Protein AF-A0A9P8JY60-F1 (afdb_monomer)

Sequence (123 aa):
MRSTSHQSMDIESQDVKAPVDKQNISAFKNLGLLDRFLALWIILAMAIGILLGNFVPETGPALEKGQFVHVSIPVAIGLLIMMYPILCKVKYETLHLAFKEKKLWVQIGFSIVMNWIVAPFLM

Structure (mmCIF, N/CA/C/O backbone):
data_AF-A0A9P8JY60-F1
#
_entry.id   AF-A0A9P8JY60-F1
#
loop_
_atom_site.group_PDB
_atom_site.id
_atom_site.type_symbol
_atom_site.label_atom_id
_atom_site.label_alt_id
_atom_site.label_comp_id
_atom_site.label_asym_id
_atom_site.label_entity_id
_atom_site.label_seq_id
_atom_site.pdbx_PDB_ins_code
_atom_site.Cartn_x
_atom_site.Cartn_y
_atom_site.Cartn_z
_atom_site.occupancy
_atom_site.B_iso_or_equiv
_atom_site.auth_seq_id
_atom_site.auth_comp_id
_atom_site.auth_asym_id
_atom_site.auth_atom_id
_atom_site.pdbx_PDB_model_num
ATOM 1 N N . MET A 1 1 ? -35.226 20.621 63.619 1.00 42.72 1 MET A N 1
ATOM 2 C CA . MET A 1 1 ? -34.834 20.515 62.193 1.00 42.72 1 MET A CA 1
ATOM 3 C C . MET A 1 1 ? -33.623 21.425 62.003 1.00 42.72 1 MET A C 1
ATOM 5 O O . MET A 1 1 ? -33.806 22.625 61.996 1.00 42.72 1 MET A O 1
ATOM 9 N N . ARG A 1 2 ? -32.373 21.011 62.249 1.00 42.34 2 ARG A N 1
ATOM 10 C CA . ARG A 1 2 ? -31.462 20.175 61.434 1.00 42.34 2 ARG A CA 1
ATOM 11 C C . ARG A 1 2 ? -31.338 20.615 59.965 1.00 42.34 2 ARG A C 1
ATOM 13 O O . ARG A 1 2 ? -32.029 20.061 59.125 1.00 42.34 2 ARG A O 1
ATOM 20 N N . SER A 1 3 ? -30.453 21.586 59.723 1.00 45.41 3 SER A N 1
ATOM 21 C CA . SER A 1 3 ? -29.412 21.618 58.670 1.00 45.41 3 SER A CA 1
ATOM 22 C C . SER A 1 3 ? -28.556 22.882 58.953 1.00 45.41 3 SER A C 1
ATOM 24 O O . SER A 1 3 ? -29.132 23.959 58.991 1.00 45.41 3 SER A O 1
ATOM 26 N N . THR A 1 4 ? -27.285 22.895 59.399 1.00 48.66 4 THR A N 1
ATOM 27 C CA . THR A 1 4 ? -26.023 22.493 58.721 1.00 48.66 4 THR A CA 1
ATOM 28 C C . THR A 1 4 ? -26.101 22.770 57.216 1.00 48.66 4 THR A C 1
ATOM 30 O O . THR A 1 4 ? -27.004 22.262 56.568 1.00 48.66 4 THR A O 1
ATOM 33 N N . SER A 1 5 ? -25.254 23.574 56.575 1.00 47.47 5 SER A N 1
ATOM 34 C CA . SER A 1 5 ? -23.788 23.591 56.632 1.00 47.47 5 SER A CA 1
ATOM 35 C C . SER A 1 5 ? -23.267 24.551 55.550 1.00 47.47 5 SER A C 1
ATOM 37 O O . SER A 1 5 ? -23.857 24.584 54.476 1.00 47.47 5 SER A O 1
ATOM 39 N N . HIS A 1 6 ? -22.112 25.178 55.811 1.00 48.56 6 HIS A N 1
ATOM 40 C CA . HIS A 1 6 ? -21.094 25.600 54.831 1.00 48.56 6 HIS A CA 1
ATOM 41 C C . HIS A 1 6 ? -21.484 26.716 53.840 1.00 48.56 6 HIS A C 1
ATOM 43 O O . HIS A 1 6 ? -22.294 26.530 52.945 1.00 48.56 6 HIS A O 1
ATOM 49 N N . GLN A 1 7 ? -21.022 27.957 54.014 1.00 51.16 7 GLN A N 1
ATOM 50 C CA . GLN A 1 7 ? -19.631 28.423 53.876 1.00 51.16 7 GLN A CA 1
ATOM 51 C C . GLN A 1 7 ? -19.041 28.123 52.499 1.00 51.16 7 GLN A C 1
ATOM 53 O O . GLN A 1 7 ? -18.883 26.959 52.147 1.00 51.16 7 GLN A O 1
ATOM 58 N N . SER A 1 8 ? -18.646 29.225 51.845 1.00 49.47 8 SER A N 1
ATOM 59 C CA . SER A 1 8 ? -17.717 29.344 50.718 1.00 49.47 8 SER A CA 1
ATOM 60 C C . SER A 1 8 ? -18.065 28.509 49.499 1.00 49.47 8 SER A C 1
ATOM 62 O O . SER A 1 8 ? -17.984 27.291 49.544 1.00 49.47 8 SER A O 1
ATOM 64 N N . MET A 1 9 ? -18.346 29.184 48.393 1.00 51.34 9 MET A N 1
ATOM 65 C CA . MET A 1 9 ? -17.529 29.018 47.194 1.00 51.34 9 MET A CA 1
ATOM 66 C C . MET A 1 9 ? -17.969 30.081 46.193 1.00 51.34 9 MET A C 1
ATOM 68 O O . MET A 1 9 ? -18.989 29.965 45.524 1.00 51.34 9 MET A O 1
ATOM 72 N N . ASP A 1 10 ? -17.212 31.173 46.208 1.00 50.59 10 ASP A N 1
ATOM 73 C CA . ASP A 1 10 ? -16.559 31.636 44.995 1.00 50.59 10 ASP A CA 1
ATOM 74 C C . ASP A 1 10 ? -17.509 31.933 43.834 1.00 50.59 10 ASP A C 1
ATOM 76 O O . ASP A 1 10 ? -17.717 31.155 42.905 1.00 50.59 10 ASP A O 1
ATOM 80 N N . ILE A 1 11 ? -17.990 33.175 43.861 1.00 52.00 11 ILE A N 1
ATOM 81 C CA . ILE A 1 11 ? -18.288 33.964 42.665 1.00 52.00 11 ILE A CA 1
ATOM 82 C C . ILE A 1 11 ? -16.931 34.238 41.978 1.00 52.00 11 ILE A C 1
ATOM 84 O O . ILE A 1 11 ? -16.453 35.362 41.910 1.00 52.00 11 ILE A O 1
ATOM 88 N N . GLU A 1 12 ? -16.249 33.174 41.565 1.00 52.06 12 GLU A N 1
ATOM 89 C CA . GLU A 1 12 ? -14.988 33.185 40.840 1.00 52.06 12 GLU A CA 1
ATOM 90 C C . GLU A 1 12 ? -15.337 32.755 39.420 1.00 52.06 12 GLU A C 1
ATOM 92 O O . GLU A 1 12 ? -15.562 31.582 39.125 1.00 52.06 12 GLU A O 1
ATOM 97 N N . SER A 1 13 ? -15.422 33.759 38.553 1.00 55.41 13 SER A N 1
ATOM 98 C CA . SER A 1 13 ? -14.914 33.648 37.194 1.00 55.41 13 SER A CA 1
ATOM 99 C C . SER A 1 13 ? -15.396 32.422 36.412 1.00 55.41 13 SER A C 1
ATOM 101 O O . SER A 1 13 ? -14.593 31.618 35.941 1.00 55.41 13 SER A O 1
ATOM 103 N N . GLN A 1 14 ? -16.698 32.341 36.119 1.00 48.56 14 GLN A N 1
ATOM 104 C CA . GLN A 1 14 ? -17.088 31.801 34.811 1.00 48.56 14 GLN A CA 1
ATOM 105 C C . GLN A 1 14 ? -16.745 32.846 33.746 1.00 48.56 14 GLN A C 1
ATOM 107 O O . GLN A 1 14 ? -17.602 33.492 33.148 1.00 48.56 14 GLN A O 1
ATOM 112 N N . ASP A 1 15 ? -15.433 33.006 33.554 1.00 50.19 15 ASP A N 1
ATOM 113 C CA . ASP A 1 15 ? -14.830 33.298 32.268 1.00 50.19 15 ASP A CA 1
ATOM 114 C C . ASP A 1 15 ? -15.517 32.358 31.282 1.00 50.19 15 ASP A C 1
ATOM 116 O O . ASP A 1 15 ? -15.333 31.137 31.308 1.00 50.19 15 ASP A O 1
ATOM 120 N N . VAL A 1 16 ? -16.422 32.928 30.490 1.00 54.78 16 VAL A N 1
ATOM 121 C CA . VAL A 1 16 ? -17.014 32.285 29.326 1.00 54.78 16 VAL A CA 1
ATOM 122 C C . VAL A 1 16 ? -15.860 32.082 28.354 1.00 54.78 16 VAL A C 1
ATOM 124 O O . VAL A 1 16 ? -15.664 32.835 27.402 1.00 54.78 16 VAL A O 1
ATOM 127 N N . LYS A 1 17 ? -15.039 31.070 28.635 1.00 54.12 17 LYS A N 1
ATOM 128 C CA . LYS A 1 17 ? -13.972 30.629 27.766 1.00 54.12 17 LYS A CA 1
ATOM 129 C C . LYS A 1 17 ? -14.658 29.943 26.606 1.00 54.12 17 LYS A C 1
ATOM 131 O O . LYS A 1 17 ? -15.020 28.767 26.669 1.00 54.12 17 LYS A O 1
ATOM 136 N N . ALA A 1 18 ? -14.910 30.747 25.579 1.00 60.91 18 ALA A N 1
ATOM 137 C CA . ALA A 1 18 ? -15.376 30.302 24.285 1.00 60.91 18 ALA A CA 1
ATOM 138 C C . ALA A 1 18 ? -14.607 29.034 23.871 1.00 60.91 18 ALA A C 1
ATOM 140 O O . ALA A 1 18 ? -13.406 28.919 24.153 1.00 60.91 18 ALA A O 1
ATOM 141 N N . PRO A 1 19 ? -15.285 28.062 23.241 1.00 55.06 19 PRO A N 1
ATOM 142 C CA . PRO A 1 19 ? -14.656 26.822 22.833 1.00 55.06 19 PRO A CA 1
ATOM 143 C C . PRO A 1 19 ? -13.432 27.144 21.981 1.00 55.06 19 PRO A C 1
ATOM 145 O O . PRO A 1 19 ? -13.523 27.872 20.996 1.00 55.06 19 PRO A O 1
ATOM 148 N N . VAL A 1 20 ? -12.301 26.607 22.439 1.00 53.47 20 VAL A N 1
ATOM 149 C CA . VAL A 1 20 ? -10.997 26.553 21.782 1.00 53.47 20 VAL A CA 1
ATOM 150 C C . VAL A 1 20 ? -11.178 26.568 20.269 1.00 53.47 20 VAL A C 1
ATOM 152 O O . VAL A 1 20 ? -11.696 25.605 19.698 1.00 53.47 20 VAL A O 1
ATOM 155 N N . ASP A 1 21 ? -10.767 27.682 19.657 1.00 51.69 21 ASP A N 1
ATOM 156 C CA . ASP A 1 21 ? -10.629 27.837 18.215 1.00 51.69 21 ASP A CA 1
ATOM 157 C C . ASP A 1 21 ? -9.904 26.595 17.696 1.00 51.69 21 ASP A C 1
ATOM 159 O O . ASP A 1 21 ? -8.731 26.344 18.007 1.00 51.69 21 ASP A O 1
ATOM 163 N N . LYS A 1 22 ? -10.672 25.738 17.012 1.00 57.34 22 LYS A N 1
ATOM 164 C CA . LYS A 1 22 ? -10.163 24.553 16.341 1.00 57.34 22 LYS A CA 1
ATOM 165 C C . LYS A 1 22 ? -9.167 25.068 15.334 1.00 57.34 22 LYS A C 1
ATOM 167 O O . LYS A 1 22 ? -9.546 25.504 14.249 1.00 57.34 22 LYS A O 1
ATOM 172 N N . GLN A 1 23 ? -7.905 24.960 15.723 1.00 56.28 23 GLN A N 1
ATOM 173 C CA . GLN A 1 23 ? -6.762 25.166 14.874 1.00 56.28 23 GLN A CA 1
ATOM 174 C C . GLN A 1 23 ? -7.001 24.458 13.543 1.00 56.28 23 GLN A C 1
ATOM 176 O O . GLN A 1 23 ? -6.767 23.260 13.389 1.00 56.28 23 GLN A O 1
ATOM 181 N N . ASN A 1 24 ? -7.457 25.226 12.559 1.00 52.34 24 ASN A N 1
ATOM 182 C CA . ASN A 1 24 ? -7.334 24.885 11.160 1.00 52.34 24 ASN A CA 1
ATOM 183 C C . ASN A 1 24 ? -5.850 25.073 10.834 1.00 52.34 24 ASN A C 1
ATOM 185 O O . ASN A 1 24 ? -5.461 25.997 10.120 1.00 52.34 24 ASN A O 1
ATOM 189 N N . ILE A 1 25 ? -4.991 24.214 11.398 1.00 57.28 25 ILE A N 1
ATOM 190 C CA . ILE A 1 25 ? -3.666 24.000 10.834 1.00 57.28 25 ILE A CA 1
ATOM 191 C C . ILE A 1 25 ? -3.970 23.387 9.483 1.00 57.28 25 ILE A C 1
ATOM 193 O O . ILE A 1 25 ? -4.268 22.201 9.375 1.00 57.28 25 ILE A O 1
ATOM 197 N N . SER A 1 26 ? -3.991 24.257 8.478 1.00 54.69 26 SER A N 1
ATOM 198 C CA . SER A 1 26 ? -4.084 23.922 7.072 1.00 54.69 26 SER A CA 1
ATOM 199 C C . SER A 1 26 ? -3.242 22.673 6.834 1.00 54.69 26 SER A C 1
ATOM 201 O O . SER A 1 26 ? -2.012 22.738 6.884 1.00 54.69 26 SER A O 1
ATOM 203 N N . ALA A 1 27 ? -3.905 21.526 6.649 1.00 58.72 27 ALA A N 1
ATOM 204 C CA . ALA A 1 27 ? -3.237 20.249 6.417 1.00 58.72 27 ALA A CA 1
ATOM 205 C C . ALA A 1 27 ? -2.251 20.387 5.245 1.00 58.72 27 ALA A C 1
ATOM 207 O O . ALA A 1 27 ? -1.164 19.833 5.275 1.00 58.72 27 ALA A O 1
ATOM 208 N N . PHE A 1 28 ? -2.565 21.274 4.298 1.00 56.22 28 PHE A N 1
ATOM 209 C CA . PHE A 1 28 ? -1.738 21.648 3.157 1.00 56.22 28 PHE A CA 1
ATOM 210 C C . PHE A 1 28 ? -0.429 22.386 3.476 1.00 56.22 28 PHE A C 1
ATOM 212 O O . PHE A 1 28 ? 0.457 22.407 2.625 1.00 56.22 28 PHE A O 1
ATOM 219 N N . LYS A 1 29 ? -0.262 22.993 4.661 1.00 54.38 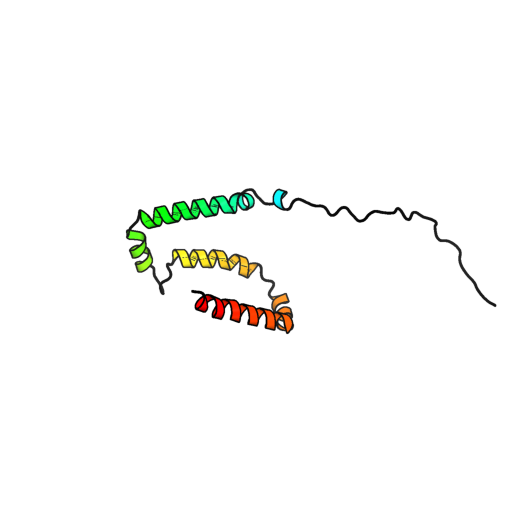29 LYS A N 1
ATOM 220 C CA . LYS A 1 29 ? 0.961 23.743 5.017 1.00 54.38 29 LYS A CA 1
ATOM 221 C C . LYS A 1 29 ? 2.063 22.860 5.624 1.00 54.38 29 LYS A C 1
ATOM 223 O O . LYS A 1 29 ? 3.208 23.295 5.671 1.00 54.38 29 LYS A O 1
ATOM 228 N N . ASN A 1 30 ? 1.733 21.637 6.053 1.00 56.81 30 ASN A N 1
ATOM 229 C CA . ASN A 1 30 ? 2.687 20.646 6.577 1.00 56.81 30 ASN A CA 1
ATOM 230 C C . ASN A 1 30 ? 2.936 19.460 5.627 1.00 56.81 30 ASN A C 1
ATOM 232 O O . ASN A 1 30 ? 3.734 18.580 5.946 1.00 56.81 30 ASN A O 1
ATOM 236 N N . LEU A 1 31 ? 2.290 19.423 4.459 1.00 58.88 31 LEU A N 1
ATOM 237 C CA . LEU A 1 31 ? 2.586 18.423 3.436 1.00 58.88 31 LEU A CA 1
ATOM 238 C C . LEU A 1 31 ? 3.871 18.844 2.719 1.00 58.88 31 LEU A C 1
ATOM 240 O O . LEU A 1 31 ? 3.949 19.927 2.133 1.00 58.88 31 LEU A O 1
ATOM 244 N N . GLY A 1 32 ? 4.910 18.010 2.823 1.00 69.56 32 GLY A N 1
ATOM 245 C CA . GLY A 1 32 ? 6.185 18.238 2.147 1.00 69.56 32 GLY A CA 1
ATOM 246 C C . GLY A 1 32 ? 5.970 18.478 0.652 1.00 69.56 32 GLY A C 1
ATOM 247 O O . GLY A 1 32 ? 5.032 17.947 0.063 1.00 69.56 32 GLY A O 1
ATOM 248 N N . LEU A 1 33 ? 6.839 19.273 0.022 1.00 72.56 33 LEU A N 1
ATOM 249 C CA . LEU A 1 33 ? 6.718 19.651 -1.396 1.00 72.56 33 LEU A CA 1
ATOM 250 C C . LEU A 1 33 ? 6.464 18.439 -2.314 1.00 72.56 33 LEU A C 1
ATOM 252 O O . LEU A 1 33 ? 5.733 18.556 -3.290 1.00 72.56 33 LEU A O 1
ATOM 256 N N . LEU A 1 34 ? 7.006 17.270 -1.963 1.00 74.31 34 LEU A N 1
ATOM 257 C CA . LEU A 1 34 ? 6.813 16.016 -2.687 1.00 74.31 34 LEU A CA 1
ATOM 258 C C . LEU A 1 34 ? 5.353 15.540 -2.681 1.00 74.31 34 LEU A C 1
ATOM 260 O O . LEU A 1 34 ? 4.874 15.103 -3.718 1.00 74.31 34 LEU A O 1
ATOM 264 N N . ASP A 1 35 ? 4.648 15.660 -1.554 1.00 79.44 35 ASP A N 1
ATOM 265 C CA . ASP A 1 35 ? 3.231 15.297 -1.427 1.00 79.44 35 ASP A CA 1
ATOM 266 C C . ASP A 1 35 ? 2.343 16.283 -2.205 1.00 79.44 35 ASP A C 1
ATOM 268 O O . ASP A 1 35 ? 1.456 15.889 -2.960 1.00 79.44 35 ASP A O 1
ATOM 272 N N . ARG A 1 36 ? 2.685 17.578 -2.159 1.00 81.56 36 ARG A N 1
ATOM 273 C CA . ARG A 1 36 ? 1.972 18.615 -2.919 1.00 81.56 36 ARG A CA 1
ATOM 274 C C . ARG A 1 36 ? 2.137 18.481 -4.435 1.00 81.56 36 ARG A C 1
ATOM 276 O O . ARG A 1 36 ? 1.201 18.765 -5.176 1.00 81.56 36 ARG A O 1
ATOM 283 N N . PHE A 1 37 ? 3.316 18.076 -4.906 1.00 88.25 37 PHE A N 1
ATOM 284 C CA . PHE A 1 37 ? 3.587 17.858 -6.332 1.00 88.25 37 PHE A CA 1
ATOM 285 C C . PHE A 1 37 ? 3.374 16.400 -6.772 1.00 88.25 37 PHE A C 1
ATOM 287 O O . PHE A 1 37 ? 3.630 16.082 -7.932 1.00 88.25 37 PHE A O 1
ATOM 294 N N . LEU A 1 38 ? 2.879 15.519 -5.897 1.00 88.25 38 LEU A N 1
ATOM 295 C CA . LEU A 1 38 ? 2.791 14.074 -6.132 1.00 88.25 38 LEU A CA 1
ATOM 296 C C . LEU A 1 38 ? 1.996 13.734 -7.397 1.00 88.25 38 LEU A C 1
ATOM 298 O O . LEU A 1 38 ? 2.448 12.936 -8.212 1.00 88.25 38 LEU A O 1
ATOM 302 N N . ALA A 1 39 ? 0.866 14.409 -7.621 1.00 90.19 39 ALA A N 1
ATOM 303 C CA . ALA A 1 39 ? 0.066 14.224 -8.831 1.00 90.19 39 ALA A CA 1
ATOM 304 C C . ALA A 1 39 ? 0.840 14.587 -10.114 1.00 90.19 39 ALA A C 1
ATOM 306 O O . ALA A 1 39 ? 0.800 13.841 -11.091 1.00 90.19 39 ALA A O 1
ATOM 307 N N . LEU A 1 40 ? 1.591 15.695 -10.103 1.00 92.31 40 LEU A N 1
ATOM 308 C CA . LEU A 1 40 ? 2.402 16.118 -11.248 1.00 92.31 40 LEU A CA 1
ATOM 309 C C . LEU A 1 40 ? 3.537 15.122 -11.521 1.00 92.31 40 LEU A C 1
ATOM 311 O O . LEU A 1 40 ? 3.778 14.761 -12.67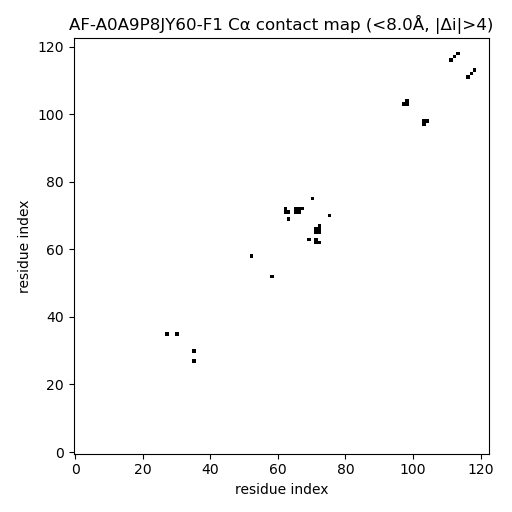1 1.00 92.31 40 LEU A O 1
ATOM 315 N N . TRP A 1 41 ? 4.193 14.639 -10.463 1.00 91.69 41 TRP A N 1
ATOM 316 C CA . TRP A 1 41 ? 5.233 13.614 -10.563 1.00 91.69 41 TRP A CA 1
ATOM 317 C C . TRP A 1 41 ? 4.695 12.284 -11.101 1.00 91.69 41 TRP A C 1
ATOM 319 O O . TRP A 1 41 ? 5.365 11.669 -11.926 1.00 91.69 41 TRP A O 1
ATOM 329 N N . ILE A 1 42 ? 3.488 11.859 -10.703 1.00 91.56 42 ILE A N 1
ATOM 330 C CA . ILE A 1 42 ? 2.846 10.649 -11.245 1.00 91.56 42 ILE A CA 1
ATOM 331 C C . ILE A 1 42 ? 2.599 10.799 -12.748 1.00 91.56 42 ILE A C 1
ATOM 333 O O . ILE A 1 42 ? 2.947 9.900 -13.508 1.00 91.56 42 ILE A O 1
ATOM 337 N N . ILE A 1 43 ? 2.039 11.930 -13.189 1.00 94.69 43 ILE A N 1
ATOM 338 C CA . ILE A 1 43 ? 1.765 12.177 -14.614 1.00 94.69 43 ILE A CA 1
ATOM 339 C C . ILE A 1 43 ? 3.068 12.180 -15.416 1.00 94.69 43 ILE A C 1
ATOM 341 O O . ILE A 1 43 ? 3.145 11.558 -16.475 1.00 94.69 43 ILE A O 1
ATOM 345 N N . LEU A 1 44 ? 4.109 12.834 -14.896 1.00 95.00 44 LEU A N 1
ATOM 346 C CA . LEU A 1 44 ? 5.419 12.868 -15.537 1.00 95.00 44 LEU A CA 1
ATOM 347 C C . LEU A 1 44 ? 6.037 11.464 -15.627 1.00 95.00 44 LEU A C 1
ATOM 349 O O . LEU A 1 44 ? 6.537 11.082 -16.683 1.00 95.00 44 LEU A O 1
ATOM 353 N N . ALA A 1 45 ? 5.953 10.671 -14.556 1.00 91.44 45 ALA A N 1
ATOM 354 C CA . ALA A 1 45 ? 6.430 9.291 -14.534 1.00 91.44 45 ALA A CA 1
ATOM 355 C C . ALA A 1 45 ? 5.650 8.387 -15.503 1.00 91.44 45 ALA A C 1
ATOM 357 O O . ALA A 1 45 ? 6.267 7.579 -16.193 1.00 91.44 45 ALA A O 1
ATOM 358 N N . MET A 1 46 ? 4.324 8.547 -15.610 1.00 92.69 46 MET A N 1
ATOM 359 C CA . MET A 1 46 ? 3.510 7.844 -16.609 1.00 92.69 46 MET A CA 1
ATOM 360 C C . MET A 1 46 ? 3.941 8.210 -18.028 1.00 92.69 46 MET A C 1
ATOM 362 O O . MET A 1 46 ? 4.178 7.318 -18.837 1.00 92.69 46 MET A O 1
ATOM 366 N N . ALA A 1 47 ? 4.089 9.504 -18.324 1.00 93.44 47 ALA A N 1
ATOM 367 C CA . ALA A 1 47 ? 4.506 9.970 -19.643 1.00 93.44 47 ALA A CA 1
ATOM 368 C C . ALA A 1 47 ? 5.876 9.399 -20.033 1.00 93.44 47 ALA A C 1
ATOM 370 O O . ALA A 1 47 ? 6.024 8.852 -21.124 1.00 93.44 47 ALA A O 1
ATOM 371 N N . ILE A 1 48 ? 6.852 9.457 -19.120 1.00 92.25 48 ILE A N 1
ATOM 372 C CA . ILE A 1 48 ? 8.193 8.893 -19.323 1.00 92.25 48 ILE A CA 1
ATOM 373 C C . ILE A 1 48 ? 8.132 7.369 -19.487 1.00 92.25 48 ILE A C 1
ATOM 375 O O . ILE A 1 48 ? 8.759 6.833 -20.398 1.00 92.25 48 ILE A O 1
ATOM 379 N N . GLY A 1 49 ? 7.369 6.667 -18.644 1.00 85.69 49 GLY A N 1
ATOM 380 C CA . GLY A 1 49 ? 7.224 5.211 -18.699 1.00 85.69 49 GLY A CA 1
ATOM 381 C C . GLY A 1 49 ? 6.603 4.722 -20.008 1.00 85.69 49 GLY A C 1
ATOM 382 O O . GLY A 1 49 ? 7.093 3.760 -20.593 1.00 85.69 49 GLY A O 1
ATOM 383 N N . ILE A 1 50 ? 5.582 5.421 -20.513 1.0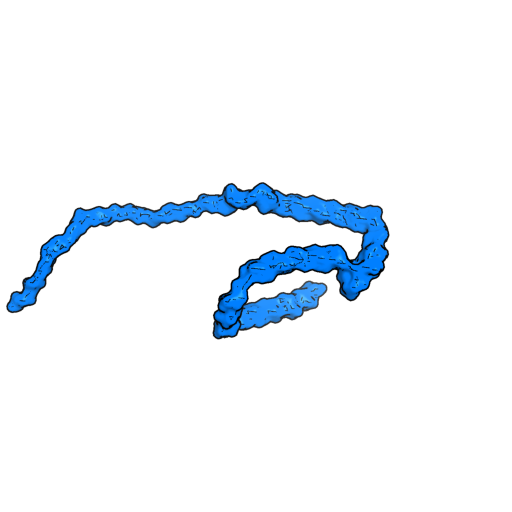0 85.81 50 ILE A N 1
ATOM 384 C CA . ILE A 1 50 ? 4.952 5.127 -21.808 1.00 85.81 50 ILE A CA 1
ATOM 385 C C . ILE A 1 50 ? 5.934 5.386 -22.955 1.00 85.81 50 ILE A C 1
ATOM 387 O O . ILE A 1 50 ? 6.051 4.558 -23.857 1.00 85.81 50 ILE A O 1
ATOM 391 N N . LEU A 1 51 ? 6.667 6.506 -22.916 1.00 87.31 51 LEU A N 1
ATOM 392 C CA . LEU A 1 51 ? 7.672 6.821 -23.934 1.00 87.31 51 LEU A CA 1
ATOM 393 C C . LEU A 1 51 ? 8.768 5.750 -23.973 1.00 87.31 51 LEU A C 1
ATOM 395 O O . LEU A 1 51 ? 9.079 5.235 -25.040 1.00 87.31 51 LEU A O 1
ATOM 399 N N . LEU A 1 52 ? 9.310 5.368 -22.816 1.00 81.69 52 LEU A N 1
ATOM 400 C CA . LEU A 1 52 ? 10.337 4.327 -22.711 1.00 81.69 52 LEU A CA 1
ATOM 401 C C . LEU A 1 52 ? 9.825 2.953 -23.158 1.00 81.69 52 LEU A C 1
ATOM 403 O O . LEU A 1 52 ? 10.537 2.247 -23.869 1.00 81.69 52 LEU A O 1
ATOM 407 N N . GLY A 1 53 ? 8.596 2.589 -22.783 1.00 74.94 53 GLY A N 1
ATOM 408 C CA . GLY A 1 53 ? 7.967 1.333 -23.198 1.00 74.94 53 GLY A CA 1
ATOM 409 C C . GLY A 1 53 ? 7.727 1.245 -24.707 1.00 74.94 53 GLY A C 1
ATOM 410 O O . GLY A 1 53 ? 7.863 0.172 -25.281 1.00 74.94 53 GLY A O 1
ATOM 411 N N . ASN A 1 54 ? 7.418 2.369 -25.362 1.00 74.94 54 ASN A N 1
ATOM 412 C CA . ASN A 1 54 ? 7.154 2.410 -26.803 1.00 74.94 54 ASN A CA 1
ATOM 413 C C . ASN A 1 54 ? 8.436 2.538 -27.652 1.00 74.94 54 ASN A C 1
ATOM 415 O O . ASN A 1 54 ? 8.533 1.948 -28.722 1.00 74.94 54 ASN A O 1
ATOM 419 N N . PHE A 1 55 ? 9.445 3.288 -27.190 1.00 73.12 55 PHE A N 1
ATOM 420 C CA . PHE A 1 55 ? 10.698 3.487 -27.938 1.00 73.12 55 PHE A CA 1
ATOM 421 C C . PHE A 1 55 ? 11.653 2.286 -27.885 1.00 73.12 55 PHE A C 1
ATOM 423 O O . PHE A 1 55 ? 12.518 2.163 -28.752 1.00 73.12 55 PHE A O 1
ATOM 430 N N . VAL A 1 56 ? 11.520 1.405 -26.889 1.00 67.56 56 VAL A N 1
ATOM 431 C CA . VAL A 1 56 ? 12.351 0.204 -26.747 1.00 67.56 56 VAL A CA 1
ATOM 432 C C . VAL A 1 56 ? 11.487 -1.038 -27.029 1.00 67.56 56 VAL A C 1
ATOM 434 O O . VAL A 1 56 ? 10.877 -1.575 -26.101 1.00 67.56 56 VAL A O 1
ATOM 437 N N . PRO A 1 57 ? 11.435 -1.534 -28.285 1.00 59.25 57 PRO A N 1
ATOM 438 C CA . PRO A 1 57 ? 10.663 -2.733 -28.651 1.00 59.25 57 PRO A CA 1
ATOM 439 C C . PRO A 1 57 ? 11.156 -4.011 -27.947 1.00 59.25 57 PRO A C 1
ATOM 441 O O . PRO A 1 57 ? 10.420 -4.985 -27.827 1.00 59.25 57 PRO A O 1
ATOM 444 N N . GLU A 1 58 ? 12.375 -3.981 -27.405 1.00 58.44 58 GLU A N 1
ATOM 445 C CA . GLU A 1 58 ? 12.975 -5.048 -26.594 1.00 58.44 58 GLU A CA 1
ATOM 446 C C . GLU A 1 58 ? 12.459 -5.095 -25.141 1.00 58.44 58 GLU A C 1
ATOM 448 O O . GLU A 1 58 ? 12.834 -5.989 -24.381 1.00 58.44 58 GLU A O 1
ATOM 453 N N . THR A 1 59 ? 11.583 -4.171 -24.723 1.00 56.69 59 THR A N 1
ATOM 454 C CA . THR A 1 59 ? 10.973 -4.219 -23.381 1.00 56.69 59 THR A CA 1
ATOM 455 C C . THR A 1 59 ? 10.099 -5.454 -23.200 1.00 56.69 59 THR A C 1
ATOM 457 O O . THR A 1 59 ? 10.181 -6.091 -22.156 1.00 56.69 59 THR A O 1
ATOM 460 N N . GLY A 1 60 ? 9.336 -5.857 -24.221 1.00 58.06 60 GLY A N 1
ATOM 461 C CA . GLY A 1 60 ? 8.544 -7.092 -24.204 1.00 58.06 60 GLY A CA 1
ATOM 462 C C . GLY A 1 60 ? 9.404 -8.352 -24.004 1.00 58.06 60 GLY A C 1
ATOM 463 O O . GLY A 1 60 ? 9.225 -9.033 -22.996 1.00 58.06 60 GLY A O 1
ATOM 464 N N . PRO A 1 61 ? 10.388 -8.633 -24.881 1.00 57.75 61 PRO A N 1
ATOM 465 C CA . PRO A 1 61 ? 11.279 -9.795 -24.768 1.00 57.75 61 PRO A CA 1
ATOM 466 C C . PRO A 1 61 ? 12.155 -9.821 -23.503 1.00 57.75 61 PRO A C 1
ATOM 468 O O . PRO A 1 61 ? 12.422 -10.892 -22.955 1.00 57.75 61 PRO A O 1
ATOM 471 N N . ALA A 1 62 ? 12.615 -8.662 -23.013 1.00 58.09 62 ALA A N 1
ATOM 472 C CA . ALA A 1 62 ? 13.377 -8.568 -21.764 1.00 58.09 62 ALA A CA 1
ATOM 473 C C . ALA A 1 62 ? 12.500 -8.825 -20.527 1.00 58.09 62 ALA A C 1
ATOM 475 O O . ALA A 1 62 ? 12.966 -9.417 -19.551 1.00 58.09 62 ALA A O 1
ATOM 476 N N . LEU A 1 63 ? 11.225 -8.425 -20.582 1.00 54.53 63 LEU A N 1
ATOM 477 C CA . LEU A 1 63 ? 10.226 -8.781 -19.582 1.00 54.53 63 LEU A CA 1
ATOM 478 C C . LEU A 1 63 ? 9.857 -10.269 -19.670 1.00 54.53 63 LEU A C 1
ATOM 480 O O . LEU A 1 63 ? 9.746 -10.885 -18.616 1.00 54.53 63 LEU A O 1
ATOM 484 N N . GLU A 1 64 ? 9.737 -10.859 -20.866 1.00 55.81 64 GLU A N 1
ATOM 485 C CA . GLU A 1 64 ? 9.460 -12.294 -21.066 1.00 55.81 64 GLU A CA 1
ATOM 486 C C . GLU A 1 64 ? 10.611 -13.204 -20.611 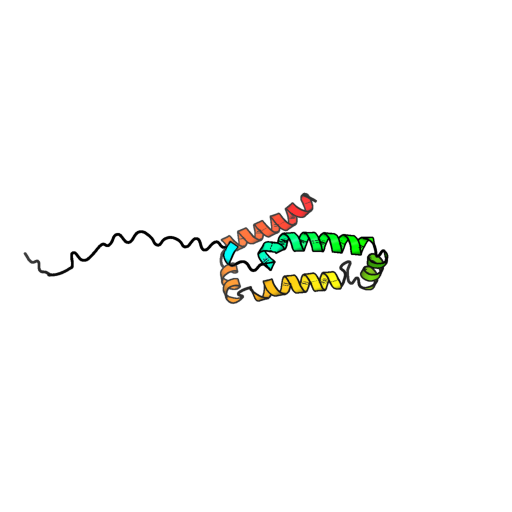1.00 55.81 64 GLU A C 1
ATOM 488 O O . GLU A 1 64 ? 10.374 -14.218 -19.960 1.00 55.81 64 GLU A O 1
ATOM 493 N N . LYS A 1 65 ? 11.878 -12.837 -20.850 1.00 56.09 65 LYS A N 1
ATOM 494 C CA . LYS A 1 65 ? 13.029 -13.607 -20.329 1.00 56.09 65 LYS A CA 1
ATOM 495 C C . LYS A 1 65 ? 13.116 -13.605 -18.798 1.00 56.09 65 LYS A C 1
ATOM 497 O O . LYS A 1 65 ? 13.738 -14.497 -18.226 1.00 56.09 65 LYS A O 1
ATOM 502 N N . GLY A 1 66 ? 12.507 -12.615 -18.144 1.00 53.16 66 GLY A N 1
ATOM 503 C CA . GLY A 1 66 ? 12.370 -12.507 -16.691 1.00 53.16 66 GLY A CA 1
ATOM 504 C C . GLY A 1 66 ? 10.947 -12.758 -16.181 1.00 53.16 66 GLY A C 1
ATOM 505 O O . GLY A 1 66 ? 10.644 -12.373 -15.052 1.00 53.16 66 GLY A O 1
ATOM 506 N N . GLN A 1 67 ? 10.054 -13.342 -16.987 1.00 49.00 67 GLN A N 1
ATOM 507 C CA . GLN A 1 67 ? 8.694 -13.666 -16.563 1.00 49.00 67 GLN A CA 1
ATOM 508 C C . GLN A 1 67 ? 8.707 -14.966 -15.764 1.00 49.00 67 GLN A C 1
ATOM 510 O O . GLN A 1 67 ? 8.751 -16.067 -16.306 1.00 49.00 67 GLN A O 1
ATOM 515 N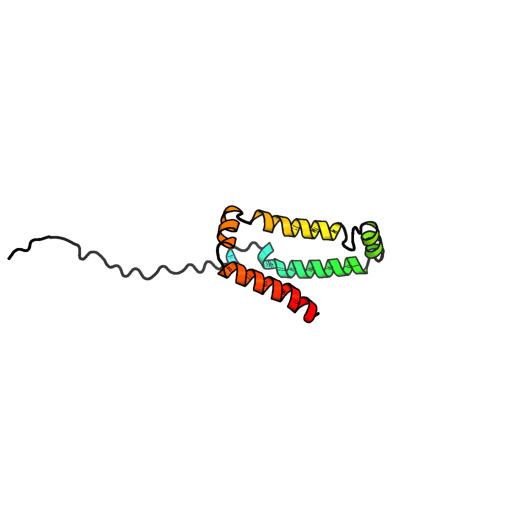 N . PHE A 1 68 ? 8.587 -14.836 -14.449 1.00 52.25 68 PHE A N 1
ATOM 516 C CA . PHE A 1 68 ? 8.028 -15.901 -13.632 1.00 52.25 68 PHE A CA 1
ATOM 517 C C . PHE A 1 68 ? 6.523 -15.633 -13.534 1.00 52.25 68 PHE A C 1
ATOM 519 O O . PHE A 1 68 ? 6.096 -14.701 -12.861 1.00 52.25 68 PHE A O 1
ATOM 526 N N . VAL A 1 69 ? 5.714 -16.441 -14.230 1.00 54.72 69 VAL A N 1
ATOM 527 C CA . VAL A 1 69 ? 4.237 -16.416 -14.149 1.00 54.72 69 VAL A CA 1
ATOM 528 C C . VAL A 1 69 ? 3.611 -15.098 -14.648 1.00 54.72 69 VAL A C 1
ATOM 530 O O . VAL A 1 69 ? 2.891 -14.428 -13.917 1.00 54.72 69 VAL A O 1
ATOM 533 N N . HIS A 1 70 ? 3.880 -14.704 -15.899 1.00 60.56 70 HIS A N 1
ATOM 534 C CA . HIS A 1 70 ? 3.264 -13.542 -16.580 1.00 60.56 70 HIS A CA 1
ATOM 535 C C . HIS A 1 70 ? 3.472 -12.155 -15.928 1.00 60.56 70 HIS A C 1
ATOM 537 O O . HIS A 1 70 ? 3.052 -11.149 -16.498 1.00 60.56 70 HIS A O 1
ATOM 543 N N . VAL A 1 71 ? 4.163 -12.070 -14.787 1.00 70.75 71 VAL A N 1
ATOM 544 C CA . VAL A 1 71 ? 4.509 -10.821 -14.097 1.00 70.75 71 VAL A CA 1
ATOM 545 C C . VAL A 1 71 ? 6.018 -10.626 -14.148 1.00 70.75 71 VAL A C 1
ATOM 547 O O . VAL A 1 71 ? 6.803 -11.513 -13.817 1.00 70.75 71 VAL A O 1
ATOM 550 N N . SER A 1 72 ? 6.443 -9.446 -14.580 1.00 73.88 72 SER A N 1
ATOM 551 C CA . SER A 1 72 ? 7.857 -9.125 -14.734 1.00 73.88 72 SER A CA 1
ATOM 552 C C . SER A 1 72 ? 8.530 -8.869 -13.390 1.00 73.88 72 SER A C 1
ATOM 554 O O . SER A 1 72 ? 7.984 -8.148 -12.553 1.00 73.88 72 SER A O 1
ATOM 556 N N . ILE A 1 73 ? 9.757 -9.372 -13.213 1.00 81.88 73 ILE A N 1
ATOM 557 C CA . ILE A 1 73 ? 10.560 -9.172 -11.990 1.00 81.88 73 ILE A CA 1
ATOM 558 C C . ILE A 1 73 ? 10.601 -7.697 -11.528 1.00 81.88 73 ILE A C 1
ATOM 560 O O . ILE A 1 73 ? 10.345 -7.458 -10.348 1.00 81.88 73 ILE A O 1
ATOM 564 N N . PRO A 1 74 ? 10.825 -6.686 -12.397 1.00 80.56 74 PRO A N 1
ATOM 565 C CA . PRO A 1 74 ? 10.819 -5.283 -11.967 1.00 80.56 74 PRO A CA 1
ATOM 566 C C . PRO A 1 74 ? 9.475 -4.822 -11.386 1.00 80.56 74 PRO A C 1
ATOM 568 O O . PRO A 1 74 ? 9.445 -4.100 -10.390 1.00 80.56 74 PRO A O 1
ATOM 571 N N . VAL A 1 75 ? 8.361 -5.275 -11.971 1.00 83.12 75 VAL A N 1
ATOM 572 C CA . VAL A 1 75 ? 7.006 -4.957 -11.496 1.00 83.12 75 VAL A CA 1
ATOM 573 C C . VAL A 1 75 ? 6.744 -5.636 -10.156 1.00 83.12 75 VAL A C 1
ATOM 575 O O . VAL A 1 75 ? 6.238 -4.997 -9.236 1.00 83.12 75 VAL A O 1
ATOM 578 N N . ALA A 1 76 ? 7.143 -6.902 -10.013 1.00 84.81 76 ALA A N 1
ATOM 579 C CA . ALA A 1 76 ? 7.014 -7.641 -8.761 1.00 84.81 76 ALA A CA 1
ATOM 580 C C . ALA A 1 76 ? 7.789 -6.966 -7.614 1.00 84.81 76 ALA A C 1
ATOM 582 O O . ALA A 1 76 ? 7.246 -6.802 -6.522 1.00 84.81 76 ALA A O 1
ATOM 583 N N . ILE A 1 77 ? 9.020 -6.507 -7.867 1.00 88.75 77 ILE A N 1
ATOM 584 C CA . ILE A 1 77 ? 9.817 -5.753 -6.886 1.00 88.75 77 ILE A CA 1
ATOM 585 C C . ILE A 1 77 ? 9.145 -4.415 -6.554 1.00 88.75 77 ILE A C 1
ATOM 587 O O . ILE A 1 77 ? 9.038 -4.065 -5.381 1.00 88.75 77 ILE A O 1
ATOM 591 N N . GLY A 1 78 ? 8.647 -3.688 -7.560 1.00 88.19 78 GLY A N 1
ATOM 592 C CA . GLY A 1 78 ? 7.910 -2.438 -7.353 1.00 88.19 78 GLY A CA 1
ATOM 593 C C . GLY A 1 78 ? 6.675 -2.623 -6.467 1.00 88.19 78 GLY A C 1
ATOM 594 O O . GLY A 1 78 ? 6.468 -1.861 -5.521 1.00 88.19 78 GLY A O 1
ATOM 595 N N . LEU A 1 79 ? 5.893 -3.678 -6.713 1.00 88.81 79 LEU A N 1
ATOM 596 C CA . LEU A 1 79 ? 4.733 -4.029 -5.894 1.00 88.81 79 LEU A CA 1
ATOM 597 C C . LEU A 1 79 ? 5.143 -4.416 -4.469 1.00 88.81 79 LEU A C 1
ATOM 599 O O . LEU A 1 79 ? 4.519 -3.965 -3.510 1.00 88.81 79 LEU A O 1
ATOM 603 N N . LEU A 1 80 ? 6.203 -5.213 -4.316 1.00 90.44 80 LEU A N 1
ATOM 604 C CA . LEU A 1 80 ? 6.716 -5.617 -3.009 1.00 90.44 80 LEU A CA 1
ATOM 605 C C . LEU A 1 80 ? 7.159 -4.403 -2.185 1.00 90.44 80 LEU A C 1
ATOM 607 O O . LEU A 1 80 ? 6.770 -4.285 -1.023 1.00 90.44 80 LEU A O 1
ATOM 611 N N . ILE A 1 81 ? 7.900 -3.471 -2.794 1.00 93.31 81 ILE A N 1
ATOM 612 C CA . ILE A 1 81 ? 8.333 -2.218 -2.156 1.00 93.31 81 ILE A CA 1
ATOM 613 C C . ILE A 1 81 ? 7.133 -1.352 -1.759 1.00 93.31 81 ILE A C 1
ATOM 615 O O . ILE A 1 81 ? 7.190 -0.699 -0.724 1.00 93.31 81 ILE A O 1
ATOM 619 N N . MET A 1 82 ? 6.043 -1.353 -2.531 1.00 88.56 82 MET A N 1
ATOM 620 C CA . MET A 1 82 ? 4.818 -0.611 -2.200 1.00 88.56 82 MET A CA 1
ATOM 621 C C . MET A 1 82 ? 3.984 -1.278 -1.101 1.00 88.56 82 MET A C 1
ATOM 623 O O . MET A 1 82 ? 3.393 -0.594 -0.267 1.00 88.56 82 MET A O 1
ATOM 627 N N . MET A 1 83 ? 3.938 -2.609 -1.068 1.00 89.94 83 MET A N 1
ATOM 628 C CA . MET A 1 83 ? 3.152 -3.356 -0.085 1.00 89.94 83 MET A CA 1
ATOM 629 C C . MET A 1 83 ? 3.838 -3.398 1.288 1.00 89.94 83 MET A C 1
ATOM 631 O O . MET A 1 83 ? 3.179 -3.240 2.318 1.00 89.94 83 MET A O 1
ATOM 635 N N . TYR A 1 84 ? 5.164 -3.563 1.317 1.00 92.44 84 TYR A N 1
ATOM 636 C CA . TYR A 1 84 ? 5.966 -3.608 2.542 1.00 92.44 84 TYR A CA 1
ATOM 637 C C . TYR A 1 84 ? 5.685 -2.461 3.542 1.00 92.44 84 TYR A C 1
ATOM 639 O O . TYR A 1 84 ? 5.424 -2.753 4.711 1.00 92.44 84 TYR A O 1
ATOM 647 N N . PRO A 1 85 ? 5.648 -1.168 3.147 1.00 87.56 85 PRO A N 1
ATOM 648 C CA . PRO A 1 85 ? 5.405 -0.069 4.079 1.00 87.56 85 PRO A CA 1
ATOM 649 C C . PRO A 1 85 ? 4.013 -0.124 4.712 1.00 87.56 85 PRO A C 1
ATOM 651 O O . PRO A 1 85 ? 3.857 0.287 5.861 1.00 87.56 85 PRO A O 1
ATOM 654 N N . ILE A 1 86 ? 3.008 -0.634 3.994 1.00 88.38 86 ILE A N 1
ATOM 655 C CA . ILE A 1 86 ? 1.647 -0.791 4.519 1.00 88.38 86 ILE A CA 1
ATOM 656 C C . ILE A 1 86 ? 1.626 -1.908 5.567 1.00 88.38 86 ILE A C 1
ATOM 658 O O . ILE A 1 86 ? 1.082 -1.716 6.654 1.00 88.38 86 ILE A O 1
ATOM 662 N N . LEU A 1 87 ? 2.282 -3.039 5.289 1.00 85.75 87 LEU A N 1
ATOM 663 C CA . LEU A 1 87 ? 2.364 -4.171 6.219 1.00 85.75 87 LEU A CA 1
ATOM 664 C C . LEU A 1 87 ? 3.120 -3.826 7.509 1.00 85.75 87 LEU A C 1
ATOM 666 O O . LEU A 1 87 ? 2.725 -4.267 8.585 1.00 85.75 87 LEU A O 1
ATOM 670 N N . CYS A 1 88 ? 4.164 -2.995 7.440 1.00 88.44 88 CYS A N 1
ATOM 671 C CA . CYS A 1 88 ? 4.888 -2.540 8.633 1.00 88.44 88 CYS A CA 1
ATOM 672 C C . CYS A 1 88 ? 4.089 -1.552 9.495 1.00 88.44 88 CYS A C 1
ATOM 674 O O . CYS A 1 88 ? 4.351 -1.424 10.688 1.00 88.44 88 CYS A O 1
ATOM 676 N N . LYS A 1 89 ? 3.126 -0.833 8.908 1.00 82.31 89 LYS A N 1
ATOM 677 C CA . LYS A 1 89 ? 2.275 0.128 9.627 1.00 82.31 89 LYS A CA 1
ATOM 678 C C . LYS A 1 89 ? 1.130 -0.552 10.390 1.00 82.31 89 LYS A C 1
ATOM 680 O O . LYS A 1 89 ? 0.456 0.125 11.168 1.00 82.31 89 LYS A O 1
ATOM 685 N N . VAL A 1 90 ? 0.884 -1.852 10.185 1.00 85.06 90 VAL A N 1
ATOM 686 C CA . VAL A 1 90 ? -0.241 -2.554 10.816 1.00 85.06 90 VAL A CA 1
ATOM 687 C C . VAL A 1 90 ? 0.087 -2.955 12.259 1.00 85.06 90 VAL A C 1
ATOM 689 O O . VAL A 1 90 ? 1.125 -3.545 12.553 1.00 85.06 90 VAL A O 1
ATOM 692 N N . LYS A 1 91 ? -0.819 -2.635 13.187 1.00 82.62 91 LYS A N 1
ATOM 693 C CA . LYS A 1 91 ? -0.703 -3.018 14.599 1.00 82.62 91 LYS A CA 1
ATOM 694 C C . LYS A 1 91 ? -1.332 -4.391 14.810 1.00 82.62 91 LYS A C 1
ATOM 696 O O . LYS A 1 91 ? -2.544 -4.499 15.001 1.00 82.62 91 LYS A O 1
ATOM 701 N N . TYR A 1 92 ? -0.511 -5.437 14.781 1.00 80.88 92 TYR A N 1
ATOM 702 C CA . TYR A 1 92 ? -0.970 -6.823 14.930 1.00 80.88 92 TYR A CA 1
ATOM 703 C C . TYR A 1 92 ? -1.714 -7.085 16.255 1.00 80.88 92 TYR A C 1
ATOM 705 O O . TYR A 1 92 ? -2.625 -7.908 16.290 1.00 80.88 92 TYR A O 1
ATOM 713 N N . GLU A 1 93 ? -1.419 -6.331 17.318 1.00 82.19 93 GLU A N 1
ATOM 714 C CA . GLU A 1 93 ? -2.114 -6.435 18.613 1.00 82.19 93 GLU A CA 1
ATOM 715 C C . GLU A 1 93 ? -3.601 -6.055 18.532 1.00 82.19 93 GLU A C 1
ATOM 717 O O . GLU A 1 93 ? -4.438 -6.637 19.219 1.00 82.19 93 GLU A O 1
ATOM 722 N N . THR A 1 94 ? -3.965 -5.108 17.661 1.00 78.00 94 THR A N 1
ATOM 723 C CA . THR A 1 94 ? -5.363 -4.678 17.476 1.00 78.00 94 THR A CA 1
ATOM 724 C C . THR A 1 94 ? -6.112 -5.562 16.475 1.00 78.00 94 THR A C 1
ATOM 726 O O . THR A 1 94 ? -7.342 -5.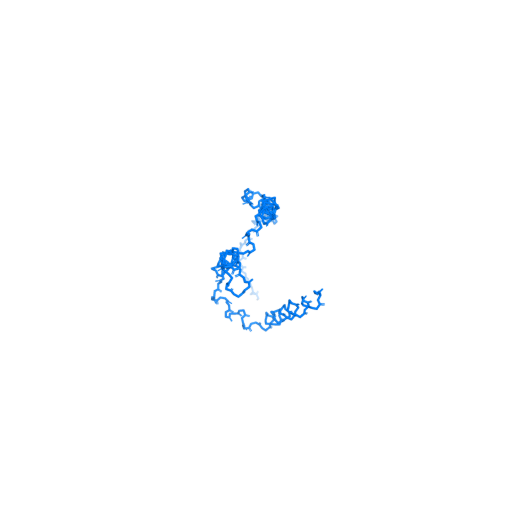587 16.476 1.00 78.00 94 THR A O 1
ATOM 729 N N . LEU A 1 95 ? -5.395 -6.341 15.655 1.00 81.19 95 LEU A N 1
ATOM 730 C CA . LEU A 1 95 ? -5.993 -7.231 14.655 1.00 81.19 95 LEU A CA 1
ATOM 731 C C . LEU A 1 95 ? -6.928 -8.264 15.303 1.00 81.19 95 LEU A C 1
ATOM 733 O O . LEU A 1 95 ? -8.022 -8.515 14.805 1.00 81.19 95 LEU A O 1
ATOM 737 N N . HIS A 1 96 ? -6.530 -8.826 16.447 1.0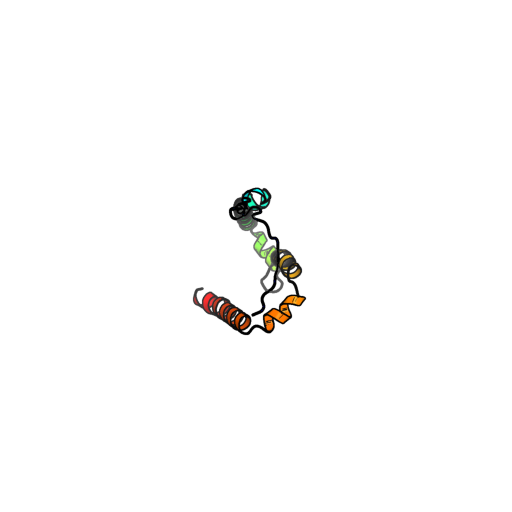0 79.12 96 HIS A N 1
ATOM 738 C CA . HIS A 1 96 ? -7.344 -9.816 17.154 1.00 79.12 96 HIS A CA 1
ATOM 739 C C . HIS A 1 96 ? -8.648 -9.217 17.711 1.00 79.12 96 HIS A C 1
ATOM 741 O O . HIS A 1 96 ? -9.691 -9.870 17.697 1.00 79.12 96 HIS A O 1
ATOM 747 N N . LEU A 1 97 ? -8.619 -7.951 18.141 1.00 79.06 97 LEU A N 1
ATOM 748 C CA . LEU A 1 97 ? -9.818 -7.220 18.564 1.00 79.06 97 LEU A CA 1
ATOM 749 C C . LEU A 1 97 ? -10.748 -6.957 17.371 1.00 79.06 97 LEU A C 1
ATOM 751 O O . LEU A 1 97 ? -11.959 -7.137 17.487 1.00 79.06 97 LEU A O 1
ATOM 755 N N . ALA A 1 98 ? -10.182 -6.621 16.208 1.00 77.25 98 ALA A N 1
ATOM 756 C CA . ALA A 1 98 ? -10.940 -6.405 14.978 1.00 77.25 98 ALA A CA 1
ATOM 757 C C . ALA A 1 98 ? -11.671 -7.672 14.491 1.00 77.25 98 ALA A C 1
ATOM 759 O O . ALA A 1 98 ? -12.783 -7.577 13.978 1.00 77.25 98 ALA A O 1
ATOM 760 N N . PHE A 1 99 ? -11.098 -8.862 14.706 1.00 77.94 99 PHE A N 1
ATOM 761 C CA . PHE A 1 99 ? -11.752 -10.136 14.381 1.00 77.94 99 PHE A CA 1
ATOM 762 C C . PHE A 1 99 ? -12.900 -10.516 15.324 1.00 77.94 99 PHE A C 1
ATOM 764 O O . PHE A 1 99 ? -13.759 -11.311 14.946 1.00 77.94 99 PHE A O 1
ATOM 771 N N . LYS A 1 100 ? -12.941 -9.960 16.539 1.00 78.62 100 LYS A N 1
ATOM 772 C CA . LYS A 1 100 ? -14.001 -10.238 17.519 1.00 78.62 100 LYS A CA 1
ATOM 773 C C . LYS A 1 100 ? -15.289 -9.459 17.220 1.00 78.62 100 LYS A C 1
ATOM 775 O O . LYS A 1 100 ? -16.380 -9.880 17.608 1.00 78.62 100 LYS A O 1
ATOM 780 N N . GLU A 1 101 ? -15.167 -8.351 16.495 1.00 85.06 101 GLU A N 1
ATOM 781 C CA . GLU A 1 101 ? -16.275 -7.483 16.112 1.00 85.06 101 GLU A CA 1
ATOM 782 C C . GLU A 1 101 ? -17.028 -8.022 14.890 1.00 85.06 101 GLU A C 1
ATOM 784 O O . GLU A 1 101 ? -16.577 -7.936 13.745 1.00 85.06 101 GLU A O 1
ATOM 789 N N . LYS A 1 102 ? -18.250 -8.515 15.121 1.00 83.06 102 LYS A N 1
ATOM 790 C CA . LYS A 1 102 ? -19.120 -9.071 14.066 1.00 83.06 102 LYS A CA 1
ATOM 791 C C . LYS A 1 102 ? -19.408 -8.057 12.954 1.00 83.06 102 LYS A C 1
ATOM 793 O O . LYS A 1 102 ? -19.544 -8.427 11.792 1.00 83.06 102 LYS A O 1
ATOM 798 N N . LYS A 1 103 ? -19.468 -6.767 13.306 1.00 85.38 103 LYS A N 1
ATOM 799 C CA . LYS A 1 103 ? -19.710 -5.668 12.364 1.00 85.38 103 LYS A CA 1
ATOM 800 C C . LYS A 1 103 ? -18.552 -5.481 11.379 1.00 85.38 103 LYS A C 1
ATOM 802 O O . LYS A 1 103 ? -18.811 -5.311 10.191 1.00 85.38 103 LYS A O 1
ATOM 807 N N . LEU A 1 104 ? -17.303 -5.565 11.849 1.00 86.50 104 LEU A N 1
ATOM 808 C CA . LEU A 1 104 ? -16.127 -5.498 10.974 1.00 86.50 104 LEU A CA 1
ATOM 809 C C . LEU A 1 104 ? -16.086 -6.698 10.027 1.00 86.50 104 LEU A C 1
ATOM 811 O O . LEU A 1 104 ? -15.812 -6.530 8.844 1.00 86.50 104 LEU A O 1
ATOM 815 N N . TRP A 1 105 ? -16.443 -7.889 10.510 1.00 86.81 105 TRP A N 1
ATOM 816 C CA . TRP A 1 105 ? -16.504 -9.093 9.679 1.00 86.81 105 TRP A CA 1
ATOM 817 C C . TRP A 1 105 ? -17.527 -8.975 8.540 1.00 86.81 105 TRP A C 1
ATOM 819 O O . TRP A 1 105 ? -17.217 -9.303 7.397 1.00 86.81 105 TRP A O 1
ATOM 829 N N . VAL A 1 106 ? -18.716 -8.427 8.820 1.00 88.31 106 VAL A N 1
ATOM 830 C CA . VAL A 1 106 ? -19.733 -8.149 7.788 1.00 88.31 106 VAL A CA 1
ATOM 831 C C . VAL A 1 106 ? -19.234 -7.111 6.778 1.00 88.31 106 VAL A C 1
ATOM 833 O O . VAL A 1 106 ? -19.445 -7.284 5.583 1.00 88.31 106 VAL A O 1
ATOM 836 N N . GLN A 1 107 ? -18.533 -6.064 7.224 1.00 90.75 107 GLN A N 1
ATOM 837 C CA . GLN A 1 107 ? -17.961 -5.052 6.326 1.00 90.75 107 GLN A CA 1
ATOM 838 C C . GLN A 1 107 ? -16.850 -5.617 5.435 1.00 90.75 107 GLN A C 1
ATOM 840 O O . GLN A 1 107 ? -16.815 -5.320 4.244 1.00 90.75 107 GLN A O 1
ATOM 845 N N . ILE A 1 108 ? -15.965 -6.445 5.993 1.00 90.25 108 ILE A N 1
ATOM 846 C CA . ILE A 1 108 ? -14.898 -7.118 5.245 1.00 90.25 108 ILE A CA 1
ATOM 847 C C . ILE A 1 108 ? -15.508 -8.082 4.229 1.00 90.25 108 ILE A C 1
ATOM 849 O O . ILE A 1 108 ? -15.133 -8.037 3.063 1.00 90.25 108 ILE A O 1
ATOM 853 N N . GLY A 1 109 ? -16.488 -8.895 4.634 1.00 91.62 109 GLY A N 1
ATOM 854 C CA . GLY A 1 109 ? -17.200 -9.801 3.734 1.00 91.62 109 GLY A CA 1
ATOM 855 C C . GLY A 1 109 ? -17.911 -9.053 2.607 1.00 91.62 109 GLY A C 1
ATOM 856 O O . GLY A 1 109 ? -17.765 -9.417 1.445 1.00 91.62 109 GLY A O 1
ATOM 857 N N . PHE A 1 110 ? -18.602 -7.957 2.930 1.00 93.50 110 PHE A N 1
ATOM 858 C CA . PHE A 1 110 ? -19.233 -7.098 1.931 1.00 93.50 110 PHE A CA 1
ATOM 859 C C . PHE A 1 110 ? -18.205 -6.491 0.968 1.00 93.50 110 PHE A C 1
ATOM 861 O O . PHE A 1 110 ? -18.418 -6.518 -0.238 1.00 93.50 110 PHE A O 1
ATOM 868 N N . SER A 1 111 ? -17.071 -6.000 1.478 1.00 91.50 111 SER A N 1
ATOM 869 C CA . SER A 1 111 ? -15.988 -5.452 0.655 1.00 91.50 111 SER A CA 1
ATOM 870 C C . SER A 1 111 ? -15.355 -6.511 -0.249 1.00 91.50 111 SER A C 1
ATOM 872 O O . SER A 1 111 ? -15.148 -6.244 -1.426 1.00 91.50 111 SER A O 1
ATOM 874 N N . ILE A 1 112 ? -15.114 -7.729 0.251 1.00 94.31 112 ILE A N 1
ATOM 875 C CA . ILE A 1 112 ? -14.618 -8.855 -0.557 1.00 94.31 112 ILE A CA 1
ATOM 876 C C . ILE A 1 112 ? -15.614 -9.197 -1.664 1.00 94.31 112 ILE A C 1
ATOM 878 O O . ILE A 1 112 ? -15.215 -9.337 -2.814 1.00 94.31 112 ILE A O 1
ATOM 882 N N . VAL A 1 113 ? -16.903 -9.303 -1.336 1.00 94.69 113 VAL A N 1
ATOM 883 C CA . VAL A 1 113 ? -17.954 -9.633 -2.306 1.00 94.69 113 VAL A CA 1
ATOM 884 C C . VAL A 1 113 ? -18.068 -8.535 -3.355 1.00 94.69 113 VAL A C 1
ATOM 886 O O . VAL A 1 113 ? -18.078 -8.826 -4.544 1.00 94.69 113 VAL A O 1
ATOM 889 N N . MET A 1 114 ? -18.079 -7.270 -2.943 1.00 93.62 114 MET A N 1
ATOM 890 C CA . MET A 1 114 ? -18.112 -6.149 -3.877 1.00 93.62 114 MET A CA 1
ATOM 891 C C . MET A 1 114 ? -16.850 -6.121 -4.745 1.00 93.62 114 MET A C 1
ATOM 893 O O . MET A 1 114 ? -16.940 -6.168 -5.963 1.00 93.62 114 MET A O 1
ATOM 897 N N . ASN A 1 115 ? -15.659 -6.119 -4.153 1.00 93.62 115 ASN A N 1
ATOM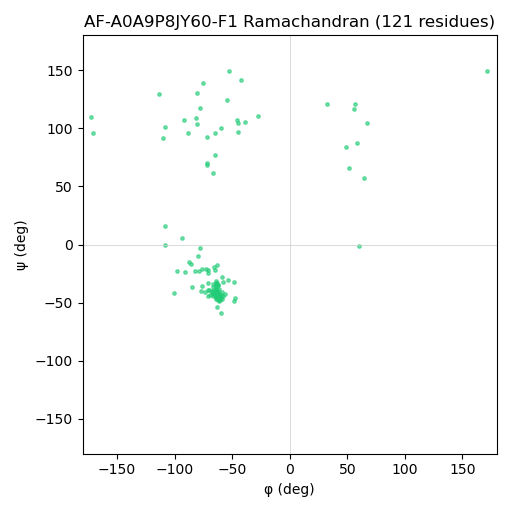 898 C CA . ASN A 1 115 ? -14.407 -6.010 -4.897 1.00 93.62 115 ASN A CA 1
ATOM 899 C C . ASN A 1 115 ? -14.161 -7.207 -5.825 1.00 93.62 115 ASN A C 1
ATOM 901 O O . ASN A 1 115 ? -13.630 -7.035 -6.914 1.00 93.62 115 ASN A O 1
ATOM 905 N N . TRP A 1 116 ? -14.542 -8.416 -5.413 1.00 91.56 116 TRP A N 1
ATOM 906 C CA . TRP A 1 116 ? -14.224 -9.632 -6.159 1.00 91.56 116 TRP A CA 1
ATOM 907 C C . TRP A 1 116 ? -15.366 -10.130 -7.048 1.00 91.56 116 TRP A C 1
ATOM 909 O O . TRP A 1 116 ? -15.095 -10.834 -8.006 1.00 91.56 116 TRP A O 1
ATOM 919 N N . ILE A 1 117 ? -16.629 -9.783 -6.788 1.00 91.94 117 ILE A N 1
ATOM 920 C CA . ILE A 1 117 ? -17.751 -10.169 -7.665 1.00 91.94 117 ILE A CA 1
ATOM 921 C C . ILE A 1 117 ? -18.161 -9.008 -8.565 1.00 91.94 117 ILE A C 1
ATOM 923 O O . ILE A 1 117 ? -18.391 -9.213 -9.753 1.00 91.94 117 ILE A O 1
ATOM 927 N N . VAL A 1 118 ? -18.217 -7.781 -8.039 1.00 92.50 118 VAL A N 1
ATOM 928 C CA . VAL A 1 118 ? -18.636 -6.628 -8.850 1.00 92.50 118 VAL A CA 1
ATOM 929 C C . VAL A 1 118 ? -17.544 -6.236 -9.833 1.00 92.50 118 VAL A C 1
ATOM 931 O O . VAL A 1 118 ? -17.870 -5.971 -10.983 1.00 92.50 118 VAL A O 1
ATOM 934 N N . ALA A 1 119 ? -16.263 -6.246 -9.444 1.00 90.88 119 ALA A N 1
ATOM 935 C CA . ALA A 1 119 ? -15.202 -5.851 -10.374 1.00 90.88 119 ALA A CA 1
ATOM 936 C C . ALA A 1 119 ? -15.115 -6.760 -11.621 1.00 90.88 119 ALA A C 1
ATOM 938 O O . ALA A 1 119 ? -15.090 -6.206 -12.717 1.00 90.88 119 ALA A O 1
ATOM 939 N N . PRO A 1 120 ? -15.154 -8.108 -11.524 1.00 90.75 120 PRO A N 1
ATOM 940 C CA . PRO A 1 120 ? -15.142 -8.968 -12.713 1.00 90.75 120 PRO A CA 1
ATOM 941 C C . PRO A 1 120 ? -16.429 -8.942 -13.529 1.00 90.75 120 PRO A C 1
ATOM 943 O O . PRO A 1 120 ? -16.404 -9.323 -14.687 1.00 90.75 120 PRO A O 1
ATOM 946 N N . PHE A 1 121 ? -17.555 -8.559 -12.926 1.00 91.44 121 PHE A N 1
ATOM 947 C CA . PHE A 1 121 ? -18.821 -8.448 -13.648 1.00 91.44 121 PHE A CA 1
ATOM 948 C C . PHE A 1 121 ? -18.953 -7.113 -14.395 1.00 91.44 121 PHE A C 1
ATOM 950 O O . PHE A 1 121 ? -19.755 -6.993 -15.316 1.00 91.44 121 PHE A O 1
ATOM 957 N N . LEU A 1 122 ? -18.208 -6.095 -13.955 1.00 88.31 122 LEU A N 1
ATOM 958 C CA . LEU A 1 122 ? -18.196 -4.760 -14.550 1.00 88.31 122 LEU A CA 1
ATOM 959 C C . LEU A 1 122 ? -17.114 -4.617 -15.638 1.00 88.31 122 LEU A C 1
ATOM 961 O O . LEU A 1 122 ? -17.254 -3.752 -16.501 1.00 88.31 122 LEU A O 1
ATOM 965 N N . MET A 1 123 ? -16.062 -5.443 -15.586 1.00 83.69 123 MET A N 1
ATOM 966 C CA . MET A 1 123 ? -15.078 -5.635 -16.665 1.00 83.69 123 MET A CA 1
ATOM 967 C C . MET A 1 123 ? -15.664 -6.441 -17.823 1.00 83.69 123 MET A C 1
ATOM 969 O O . MET A 1 123 ? -15.386 -6.050 -18.978 1.00 83.69 123 MET A O 1
#

Foldseek 3Di:
DDDDDDDDDDPDDPPVPDPPDPPPPPPVVPPPPCNVCVVVVVVVCVVVVVVVPVVDVCPVVVQVVQDDPNGRPVVVVVVCVVVVVVVVPDDPVCVVVCVVDPVSVVVVVVCCCCVVVVVVVVD

pLDDT: mean 74.01, std 16.6, range [42.34, 95.0]

InterPro domains:
  IPR002657 Bile acid:sodium symporter/arsenical resistance protein Acr3 [PF01758] (76-123)
  IPR004706 Arsenical-resistance protein Acr3 [PTHR43057] (22-123)
  IPR038770 Sodium/solute symporter superfamily [G3DSA:1.20.1530.20] (24-123)

Radius of gyration: 29.15 Å; Cα contacts (8 Å, |Δi|>4): 19; chains: 1; bounding box: 48×50×91 Å

Secondary structure (DSSP, 8-state):
--------------------------GGGSS-HHHHTHHHHHHHHHHHHHHHHHH-TTHHHHHHHTEETTEEHHHHHHHHHHHHHHHHT--HHHHHHHHH-HHHHHHHHHHHHIIIIIHHHH-

Organism: Aureobasidium melanogenum (NCBI:txid46634)

Solvent-accessible surfac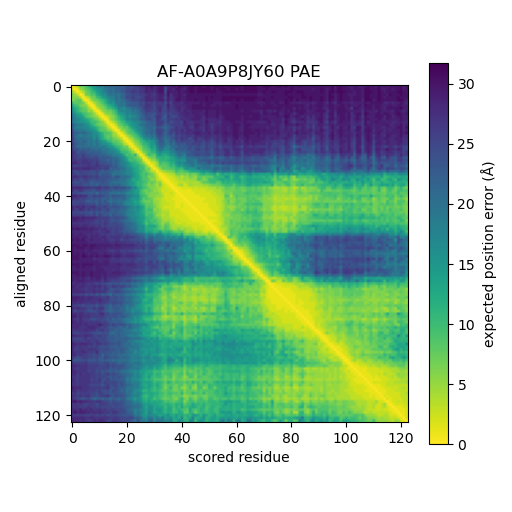e area (backbone atoms only — not comparable to full-atom values): 7732 Å² total; per-residue (Å²): 137,94,75,87,79,82,80,87,82,75,97,63,77,83,68,82,72,68,79,75,80,75,76,76,69,55,69,77,78,74,48,54,70,64,67,75,43,38,69,59,52,50,53,52,50,50,54,51,50,52,51,53,57,66,76,36,76,61,51,60,61,58,34,57,79,44,40,66,84,91,44,33,55,70,56,54,51,52,50,48,64,62,47,50,62,58,62,72,69,57,61,70,82,55,49,62,60,50,71,71,37,67,67,53,51,53,51,51,51,50,48,50,49,44,62,64,51,48,49,70,72,73,105

Mean predicted aligned error: 15.58 Å